Protein AF-A0A3A4ZZR1-F1 (afdb_monomer_lite)

Structure (mmCIF, N/CA/C/O backbone):
data_AF-A0A3A4ZZR1-F1
#
_entry.id   AF-A0A3A4ZZR1-F1
#
loop_
_atom_site.group_PDB
_atom_site.id
_atom_site.type_symbol
_atom_site.label_atom_id
_atom_site.label_alt_id
_atom_site.label_comp_id
_atom_site.label_asym_id
_atom_site.label_entity_id
_atom_site.label_seq_id
_atom_site.pdbx_PDB_ins_code
_atom_site.Cartn_x
_atom_site.Cartn_y
_atom_site.Cartn_z
_atom_site.occupancy
_atom_site.B_iso_or_equiv
_atom_site.auth_seq_id
_atom_site.auth_comp_id
_atom_site.auth_asym_id
_atom_site.auth_atom_id
_atom_site.pdbx_PDB_model_num
ATOM 1 N N . MET A 1 1 ? -0.866 1.041 -16.781 1.00 52.53 1 MET A N 1
ATOM 2 C CA . MET A 1 1 ? 0.332 0.652 -17.549 1.00 52.53 1 MET A CA 1
ATOM 3 C C . MET A 1 1 ? 0.444 -0.861 -17.686 1.00 52.53 1 MET A C 1
ATOM 5 O O . MET A 1 1 ? 0.536 -1.302 -18.811 1.00 52.53 1 MET A O 1
ATOM 9 N N . PHE A 1 2 ? 0.315 -1.661 -16.618 1.00 65.81 2 PHE A N 1
ATOM 10 C CA . PHE A 1 2 ? 0.502 -3.122 -16.720 1.00 65.81 2 PHE A CA 1
ATOM 11 C C . PHE A 1 2 ? -0.580 -3.910 -17.482 1.00 65.81 2 PHE A C 1
ATOM 13 O O . PHE A 1 2 ? -0.240 -4.796 -18.247 1.00 65.81 2 PHE A O 1
ATOM 20 N N . SER A 1 3 ? -1.876 -3.630 -17.317 1.00 76.69 3 SER A N 1
ATOM 21 C CA . SER A 1 3 ? -2.921 -4.453 -17.960 1.00 76.69 3 SER A CA 1
ATOM 22 C C . SER A 1 3 ? -3.152 -4.141 -19.444 1.00 76.69 3 SER A C 1
ATOM 24 O O . SER A 1 3 ? -3.638 -4.996 -20.178 1.00 76.69 3 SER A O 1
ATOM 26 N N . LEU A 1 4 ? -2.787 -2.936 -19.895 1.00 82.81 4 LEU A N 1
ATOM 27 C CA . LEU A 1 4 ? -2.906 -2.519 -21.299 1.00 82.81 4 LEU A CA 1
ATOM 28 C C . LEU A 1 4 ? -1.759 -3.051 -22.176 1.00 82.81 4 LEU A C 1
ATOM 30 O O . LEU A 1 4 ? -1.888 -3.048 -23.393 1.00 82.81 4 LEU A O 1
ATOM 34 N N . ASP A 1 5 ? -0.683 -3.562 -21.576 1.00 81.38 5 ASP A N 1
ATOM 35 C CA . ASP A 1 5 ? 0.442 -4.180 -22.295 1.00 81.38 5 ASP A CA 1
ATOM 36 C C . ASP A 1 5 ? 0.021 -5.465 -23.045 1.00 81.38 5 ASP A C 1
ATOM 38 O O . ASP A 1 5 ? 0.607 -5.868 -24.045 1.00 81.38 5 ASP A O 1
ATOM 42 N N . VAL A 1 6 ? -1.103 -6.084 -22.652 1.00 84.94 6 VAL A N 1
ATOM 43 C CA . VAL A 1 6 ? -1.625 -7.264 -23.358 1.00 84.94 6 VAL A CA 1
ATOM 44 C C . VAL A 1 6 ? -2.026 -6.975 -24.813 1.00 84.94 6 VAL A C 1
ATOM 46 O O . VAL A 1 6 ? -2.119 -7.902 -25.614 1.00 84.94 6 VAL A O 1
ATOM 49 N N . PHE A 1 7 ? -2.269 -5.711 -25.174 1.00 82.75 7 PHE A N 1
ATOM 50 C CA . PHE A 1 7 ? -2.606 -5.338 -26.549 1.00 82.75 7 PHE A CA 1
ATOM 51 C C . PHE A 1 7 ? -1.412 -5.439 -27.507 1.00 82.75 7 PHE A C 1
ATOM 53 O O . PHE A 1 7 ? -1.632 -5.621 -28.701 1.00 82.75 7 PHE A O 1
ATOM 60 N N . GLU A 1 8 ? -0.172 -5.362 -27.013 1.00 80.44 8 GLU A N 1
ATOM 61 C CA . GLU A 1 8 ? 1.029 -5.461 -27.854 1.00 80.44 8 GLU A CA 1
ATOM 62 C C . GLU A 1 8 ? 1.408 -6.920 -28.167 1.00 80.44 8 GLU A C 1
ATOM 64 O O . GLU A 1 8 ? 1.979 -7.202 -29.219 1.00 80.44 8 GLU A O 1
ATOM 69 N N . GLY A 1 9 ? 1.051 -7.864 -27.287 1.00 71.94 9 GLY A N 1
ATOM 70 C CA . GLY A 1 9 ? 1.409 -9.284 -27.415 1.00 71.94 9 GLY A CA 1
ATOM 71 C C . GLY A 1 9 ? 0.282 -10.236 -27.839 1.00 71.94 9 GLY A C 1
ATOM 72 O O . GLY A 1 9 ? 0.551 -11.408 -28.104 1.00 71.94 9 GLY A O 1
ATOM 73 N N . ALA A 1 10 ? -0.977 -9.789 -27.881 1.00 75.00 10 ALA A N 1
ATOM 74 C CA . ALA A 1 10 ? -2.124 -10.657 -28.153 1.00 75.00 10 ALA A CA 1
ATOM 75 C C . ALA A 1 10 ? -2.524 -10.670 -29.638 1.00 75.00 10 ALA A C 1
ATOM 77 O O . ALA A 1 10 ? -2.781 -9.631 -30.239 1.00 75.00 10 ALA A O 1
ATOM 78 N N . ALA A 1 11 ? -2.664 -11.866 -30.216 1.00 72.44 11 ALA A N 1
ATOM 79 C CA . ALA A 1 11 ? -3.038 -12.033 -31.622 1.00 72.44 11 ALA A CA 1
ATOM 80 C C . ALA A 1 11 ? -4.548 -11.863 -31.884 1.00 72.44 11 ALA A C 1
ATOM 82 O O . ALA A 1 11 ? -4.939 -11.512 -32.994 1.00 72.44 11 ALA A O 1
ATOM 83 N N . ASN A 1 12 ? -5.405 -12.120 -30.885 1.00 87.50 12 ASN A N 1
ATOM 84 C CA . ASN A 1 12 ? -6.865 -12.108 -31.031 1.00 87.50 12 ASN A CA 1
ATOM 85 C C . ASN A 1 12 ? -7.576 -11.475 -29.821 1.00 87.50 12 ASN A C 1
ATOM 87 O O . ASN A 1 12 ? -7.066 -11.484 -28.701 1.00 87.50 12 ASN A O 1
ATOM 91 N N . ALA A 1 13 ? -8.824 -11.024 -30.010 1.00 86.94 13 ALA A N 1
ATOM 92 C CA . ALA A 1 13 ? -9.639 -10.398 -28.955 1.00 86.94 13 ALA A CA 1
ATOM 93 C C . ALA A 1 13 ? -9.858 -11.290 -27.713 1.00 86.94 13 ALA A C 1
ATOM 95 O O . ALA A 1 13 ? -9.992 -10.791 -26.596 1.00 86.94 13 ALA A O 1
ATOM 96 N N . LYS A 1 14 ? -9.863 -12.618 -27.891 1.00 87.94 14 LYS A N 1
ATOM 97 C CA . LYS A 1 14 ? -9.958 -13.579 -26.783 1.00 87.94 14 LYS A CA 1
ATOM 98 C C . LYS A 1 14 ? -8.702 -13.565 -25.903 1.00 87.94 14 LYS A C 1
ATOM 100 O O . LYS A 1 14 ? -8.823 -13.602 -24.681 1.00 87.94 14 LYS A O 1
ATOM 105 N N . ASP A 1 15 ? -7.525 -13.475 -26.514 1.00 86.69 15 ASP A N 1
ATOM 106 C CA . ASP A 1 15 ? -6.243 -13.476 -25.803 1.00 86.69 15 ASP A CA 1
ATOM 107 C C . ASP A 1 15 ? -6.063 -12.168 -25.021 1.00 86.69 15 ASP A C 1
ATOM 109 O O . ASP A 1 15 ? -5.638 -12.190 -23.867 1.00 86.69 15 ASP A O 1
ATOM 113 N N . VAL A 1 16 ? -6.522 -11.047 -25.591 1.00 89.25 16 VAL A N 1
ATOM 114 C CA . VAL A 1 16 ? -6.632 -9.756 -24.891 1.00 89.25 16 VAL A CA 1
ATOM 115 C C . VAL A 1 16 ? -7.530 -9.871 -23.658 1.00 89.25 16 VAL A C 1
ATOM 117 O O . VAL A 1 16 ? -7.143 -9.442 -22.574 1.00 89.25 16 VAL A O 1
ATOM 120 N N . ALA A 1 17 ? -8.724 -10.462 -23.792 1.00 88.56 17 ALA A N 1
ATOM 121 C CA . ALA A 1 17 ? -9.666 -10.587 -22.678 1.00 88.56 17 ALA A CA 1
ATOM 122 C C . ALA A 1 17 ? -9.099 -11.440 -21.529 1.00 88.56 17 ALA A C 1
ATOM 124 O O . ALA A 1 17 ? -9.214 -11.065 -20.360 1.00 88.56 17 ALA A O 1
ATOM 125 N N . ILE A 1 18 ? -8.450 -12.562 -21.856 1.00 88.75 18 ILE A N 1
ATOM 126 C CA . ILE A 1 18 ? -7.803 -13.428 -20.862 1.00 88.75 18 ILE A CA 1
ATOM 127 C C . ILE A 1 18 ? -6.625 -12.703 -20.211 1.00 88.75 18 ILE A C 1
ATOM 129 O O . ILE A 1 18 ? -6.507 -12.701 -18.987 1.00 88.75 18 ILE A O 1
ATOM 133 N N . GLY A 1 19 ? -5.769 -12.053 -20.998 1.00 88.44 19 GLY A N 1
ATOM 134 C CA . GLY A 1 19 ? -4.625 -11.344 -20.446 1.00 88.44 19 GLY A CA 1
ATOM 135 C C . GLY A 1 19 ? -5.034 -10.156 -19.575 1.00 88.44 19 GLY A C 1
ATOM 136 O O . GLY A 1 19 ? -4.459 -9.994 -18.502 1.00 88.44 19 GLY A O 1
ATOM 137 N N . LEU A 1 20 ? -6.078 -9.402 -19.935 1.00 89.19 20 LEU A N 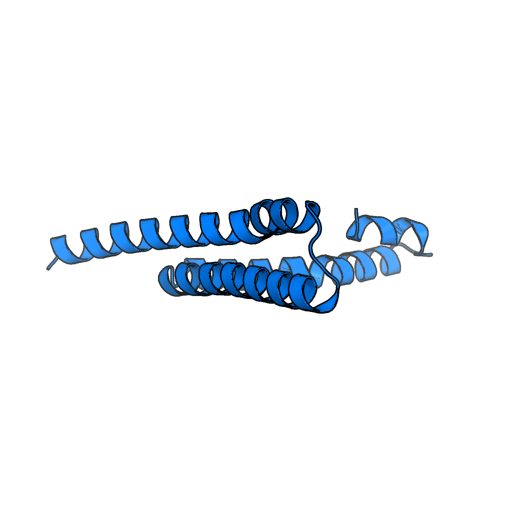1
ATOM 138 C CA . LEU A 1 20 ? -6.653 -8.363 -19.069 1.00 89.19 20 LEU A CA 1
ATOM 139 C C . LEU A 1 20 ? -7.126 -8.935 -17.729 1.00 89.19 20 LEU A C 1
ATOM 141 O O . LEU A 1 20 ? -6.862 -8.344 -16.681 1.00 89.19 20 LEU A O 1
ATOM 145 N N . PHE A 1 21 ? -7.808 -10.083 -17.748 1.00 89.12 21 PHE A N 1
ATOM 146 C CA . PHE A 1 21 ? -8.251 -10.744 -16.523 1.00 89.12 21 PHE A CA 1
ATOM 147 C C . PHE A 1 21 ? -7.059 -11.135 -15.642 1.00 89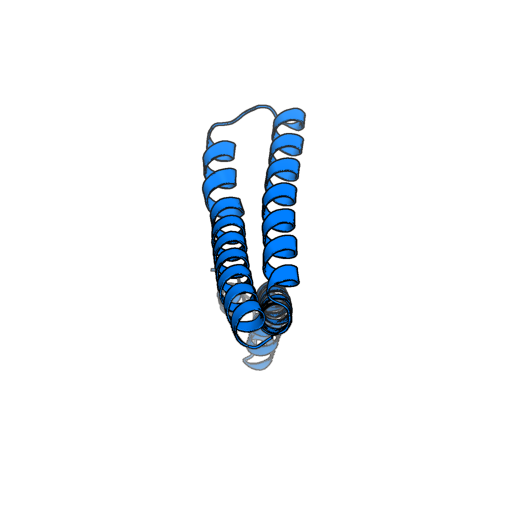.12 21 PHE A C 1
ATOM 149 O O . PHE A 1 21 ? -7.041 -10.794 -14.461 1.00 89.12 21 PHE A O 1
ATOM 156 N N . MET A 1 22 ? -6.036 -11.768 -16.226 1.00 89.31 22 MET A N 1
ATOM 157 C CA . MET A 1 22 ? -4.830 -12.207 -15.516 1.00 89.31 22 MET A CA 1
ATOM 158 C C . MET A 1 22 ? -4.033 -11.038 -14.920 1.00 89.31 22 MET A C 1
ATOM 160 O O . MET A 1 22 ? -3.617 -11.109 -13.765 1.00 89.31 22 MET A O 1
ATOM 164 N N . HIS A 1 23 ? -3.875 -9.935 -15.657 1.00 88.25 23 HIS A N 1
ATOM 165 C CA . HIS A 1 23 ? -3.161 -8.746 -15.172 1.00 88.25 23 HIS A CA 1
ATOM 166 C C . HIS A 1 23 ? -3.902 -8.023 -14.039 1.00 88.25 23 HIS A C 1
ATOM 168 O O . HIS A 1 23 ? -3.269 -7.355 -13.223 1.00 88.25 23 HIS A O 1
ATOM 174 N N . ASN A 1 24 ? -5.227 -8.171 -13.958 1.00 90.75 24 ASN A N 1
ATOM 175 C CA . ASN A 1 24 ? -6.051 -7.564 -12.912 1.00 90.75 24 ASN A CA 1
ATOM 176 C C . ASN A 1 24 ? -6.309 -8.496 -11.717 1.00 90.75 24 ASN A C 1
ATOM 178 O O . ASN A 1 24 ? -6.959 -8.076 -10.759 1.00 90.75 24 ASN A O 1
ATOM 182 N N . VAL A 1 25 ? -5.776 -9.726 -11.712 1.00 90.94 25 VAL A N 1
ATOM 183 C CA . VAL A 1 25 ? -5.876 -10.645 -10.562 1.00 90.94 25 VAL A CA 1
ATOM 184 C C . VAL A 1 25 ? -5.448 -9.979 -9.246 1.00 90.94 25 VAL A C 1
ATOM 186 O O . VAL A 1 25 ? -6.220 -10.064 -8.287 1.00 90.94 25 VAL A O 1
ATOM 189 N N . PRO A 1 26 ? -4.309 -9.254 -9.162 1.00 86.12 26 PRO A N 1
ATOM 190 C CA . PRO A 1 26 ? -3.923 -8.572 -7.924 1.00 86.12 26 PRO A CA 1
ATOM 191 C C . PRO A 1 26 ? -4.986 -7.572 -7.445 1.00 86.12 26 PRO A C 1
ATOM 193 O O . PRO A 1 26 ? -5.286 -7.491 -6.254 1.00 86.12 26 PRO A O 1
ATOM 196 N N . THR A 1 27 ? -5.610 -6.848 -8.376 1.00 89.31 27 THR A N 1
ATOM 197 C CA . THR A 1 27 ? -6.680 -5.891 -8.078 1.00 89.31 27 THR A CA 1
ATOM 198 C C . THR A 1 27 ? -7.947 -6.592 -7.592 1.00 89.31 27 THR A C 1
ATOM 200 O O . THR A 1 27 ? -8.558 -6.132 -6.630 1.00 89.31 27 THR A O 1
ATOM 203 N N . PHE A 1 28 ? -8.329 -7.724 -8.191 1.00 91.31 28 PHE A N 1
ATO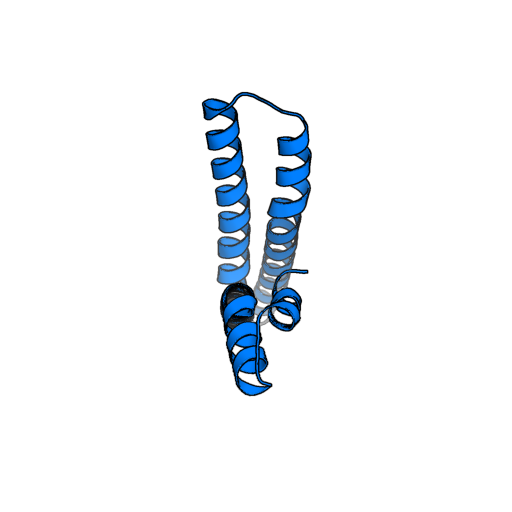M 204 C CA . PHE A 1 28 ? -9.485 -8.502 -7.737 1.00 91.31 28 PHE A CA 1
ATOM 205 C C . PHE A 1 28 ? -9.292 -9.070 -6.327 1.00 91.31 28 PHE A C 1
ATOM 207 O O . PHE A 1 28 ? -10.235 -9.066 -5.539 1.00 91.31 28 PHE A O 1
ATOM 214 N N . VAL A 1 29 ? -8.076 -9.495 -5.970 1.00 90.50 29 VAL A N 1
ATOM 215 C CA . VAL A 1 29 ? -7.763 -9.941 -4.602 1.00 90.50 29 VAL A CA 1
ATOM 216 C C . VAL A 1 29 ? -7.961 -8.801 -3.599 1.00 90.50 29 VAL A C 1
ATOM 218 O O . VAL A 1 29 ? -8.645 -8.984 -2.591 1.00 90.50 29 VAL A O 1
ATOM 221 N N . LEU A 1 30 ? -7.434 -7.607 -3.890 1.00 87.12 30 LEU A N 1
ATOM 222 C CA . LEU A 1 30 ? -7.633 -6.428 -3.038 1.00 87.12 30 LEU A CA 1
ATOM 223 C C . LEU A 1 30 ? -9.114 -6.037 -2.930 1.00 87.12 30 LEU A C 1
ATOM 225 O O . LEU A 1 30 ? -9.582 -5.708 -1.840 1.00 87.12 30 LEU A O 1
ATOM 229 N N . LEU A 1 31 ? -9.862 -6.120 -4.033 1.00 90.44 31 LEU A N 1
ATOM 230 C CA . LEU A 1 31 ? -11.301 -5.855 -4.058 1.00 90.44 31 LEU A CA 1
ATOM 231 C C . LEU A 1 31 ? -12.067 -6.819 -3.142 1.00 90.44 31 LEU A C 1
ATOM 233 O O . LEU A 1 31 ? -12.906 -6.382 -2.359 1.00 90.44 31 LEU A O 1
ATOM 237 N N . LEU A 1 32 ? -11.769 -8.120 -3.202 1.00 90.62 32 LEU A N 1
ATOM 238 C CA . LEU A 1 32 ? -12.406 -9.121 -2.342 1.00 90.62 32 LEU A CA 1
ATOM 239 C C . LEU A 1 32 ? -12.137 -8.848 -0.860 1.00 90.62 32 LEU A C 1
ATOM 241 O O . LEU A 1 32 ? -13.065 -8.883 -0.050 1.00 90.62 32 LEU A O 1
ATOM 245 N N . ILE A 1 33 ? -10.891 -8.524 -0.507 1.00 86.56 33 ILE A N 1
ATOM 246 C CA . ILE A 1 33 ? -10.521 -8.149 0.864 1.00 86.56 33 ILE A CA 1
ATOM 247 C C . ILE A 1 33 ? -11.303 -6.909 1.307 1.00 86.56 33 ILE A C 1
ATOM 249 O O . ILE A 1 33 ? -11.838 -6.888 2.415 1.00 86.56 33 ILE A O 1
ATOM 253 N N . LEU A 1 34 ? -11.429 -5.904 0.437 1.00 87.94 34 LEU A N 1
ATOM 254 C CA . LEU A 1 34 ? -12.181 -4.686 0.727 1.00 87.94 34 LEU A CA 1
ATOM 255 C C . LEU A 1 34 ? -13.677 -4.967 0.958 1.00 87.94 34 LEU A C 1
ATOM 257 O O . LEU A 1 34 ? -14.258 -4.448 1.909 1.00 87.94 34 LEU A O 1
ATOM 261 N N . ILE A 1 35 ? -14.288 -5.836 0.146 1.00 89.94 35 ILE A N 1
ATOM 262 C CA . ILE A 1 35 ? -15.687 -6.264 0.314 1.00 89.94 35 ILE A CA 1
ATOM 263 C C . ILE A 1 35 ? -15.889 -6.954 1.671 1.00 89.94 35 ILE A C 1
ATOM 265 O O . ILE A 1 35 ? -16.885 -6.712 2.356 1.00 89.94 35 ILE A O 1
ATOM 269 N N . ILE A 1 36 ? -14.947 -7.803 2.090 1.00 86.56 36 ILE A N 1
ATOM 270 C CA . ILE A 1 36 ? -14.999 -8.463 3.403 1.00 86.56 36 ILE A CA 1
ATOM 271 C C . ILE A 1 36 ? -14.836 -7.431 4.527 1.00 86.56 36 ILE A C 1
ATOM 273 O O . ILE A 1 36 ? -15.590 -7.457 5.505 1.00 86.56 36 ILE A O 1
ATOM 277 N N . ALA A 1 37 ? -13.897 -6.497 4.372 1.00 85.44 37 ALA A N 1
ATOM 278 C CA . ALA A 1 37 ? -13.644 -5.421 5.324 1.00 85.44 37 ALA A CA 1
ATOM 279 C C . ALA A 1 37 ? -14.872 -4.520 5.531 1.00 85.44 37 ALA A C 1
ATOM 281 O O . ALA A 1 37 ? -15.120 -4.081 6.649 1.00 85.44 37 ALA A O 1
ATOM 282 N N . TRP A 1 38 ? -15.700 -4.311 4.504 1.00 83.81 38 TRP A N 1
ATOM 283 C CA . TRP A 1 38 ? -16.969 -3.584 4.638 1.00 83.81 38 TRP A CA 1
ATOM 284 C C . TRP A 1 38 ? -17.986 -4.267 5.554 1.00 83.81 38 TRP A C 1
ATOM 286 O O . TRP A 1 38 ? -18.784 -3.588 6.193 1.00 83.81 38 TRP A O 1
ATOM 296 N N . LYS A 1 39 ? -17.963 -5.598 5.668 1.00 83.94 39 LYS A N 1
ATOM 297 C CA . LYS A 1 39 ? -18.831 -6.317 6.616 1.00 83.94 39 LYS A CA 1
ATOM 298 C C . LYS A 1 39 ? -18.246 -6.379 8.026 1.00 83.94 39 LYS A C 1
ATOM 300 O O . LYS A 1 39 ? -18.999 -6.483 8.991 1.00 83.94 39 LYS A O 1
ATOM 305 N N . LYS A 1 40 ? -16.917 -6.345 8.153 1.00 84.38 40 LYS A N 1
ATOM 306 C CA . LYS A 1 40 ? -16.190 -6.378 9.429 1.00 84.38 40 LYS A CA 1
ATOM 307 C C . LYS A 1 40 ? -15.101 -5.309 9.439 1.00 84.38 40 LYS A C 1
ATOM 309 O O . LYS A 1 40 ? -13.938 -5.591 9.169 1.00 84.38 40 LYS A O 1
ATOM 314 N N . GLU A 1 41 ? -15.489 -4.093 9.800 1.00 86.00 41 GLU A N 1
ATOM 315 C CA . GLU A 1 41 ? -14.648 -2.892 9.690 1.00 86.00 41 GLU A CA 1
ATOM 316 C C . GLU A 1 41 ? -13.304 -3.028 10.421 1.00 86.00 41 GLU A C 1
ATOM 318 O O . GLU A 1 41 ? -12.262 -2.656 9.883 1.00 86.00 41 GLU A O 1
ATOM 323 N N . ILE A 1 42 ? -13.294 -3.660 11.600 1.00 86.56 42 ILE A N 1
ATOM 324 C CA . ILE A 1 42 ? -12.056 -3.898 12.355 1.00 86.56 42 ILE A CA 1
ATOM 325 C C . ILE A 1 42 ? -11.081 -4.839 11.635 1.00 86.56 42 ILE A C 1
ATOM 327 O O . ILE A 1 42 ? -9.870 -4.662 11.738 1.00 86.56 42 ILE A O 1
ATOM 331 N N . VAL A 1 43 ? -11.589 -5.804 10.859 1.00 87.25 43 VAL A N 1
ATOM 332 C CA . VAL A 1 43 ? -10.747 -6.682 10.032 1.00 87.25 43 VAL A CA 1
ATOM 333 C C . VAL A 1 43 ? -10.068 -5.854 8.946 1.00 87.25 43 VAL A C 1
ATOM 335 O O . VAL A 1 43 ? -8.881 -6.043 8.707 1.00 87.25 43 VAL A O 1
ATOM 338 N N . GLY A 1 44 ? -10.784 -4.892 8.354 1.00 87.56 44 GLY A N 1
ATOM 339 C CA . GLY A 1 44 ? -10.211 -3.917 7.428 1.00 87.56 44 GLY A CA 1
ATOM 340 C C . GLY A 1 44 ? -9.091 -3.101 8.067 1.00 87.56 44 GLY A C 1
ATOM 341 O O . GLY A 1 44 ? -7.974 -3.087 7.555 1.00 87.56 44 GLY A O 1
ATOM 342 N N . ALA A 1 45 ? -9.364 -2.480 9.216 1.00 90.00 45 ALA A N 1
ATOM 343 C CA . ALA A 1 45 ? -8.382 -1.664 9.929 1.00 90.00 45 ALA A CA 1
ATOM 344 C C . ALA A 1 45 ? -7.091 -2.444 10.237 1.00 90.00 45 ALA A C 1
ATOM 346 O O . ALA A 1 45 ? -5.995 -1.985 9.918 1.00 90.00 45 ALA A O 1
ATOM 347 N N . VAL A 1 46 ? -7.217 -3.650 10.800 1.00 92.06 46 VAL A N 1
ATOM 348 C CA . VAL A 1 46 ? -6.063 -4.488 11.155 1.00 92.06 46 VAL A CA 1
ATOM 349 C C . VAL A 1 46 ? -5.328 -4.975 9.911 1.00 92.06 46 VAL A C 1
ATOM 351 O O . VAL A 1 46 ? -4.106 -4.870 9.846 1.00 92.06 46 VAL A O 1
ATOM 354 N N . PHE A 1 47 ? -6.046 -5.481 8.907 1.00 91.81 47 PHE A N 1
ATOM 355 C CA . PHE A 1 47 ? -5.424 -6.037 7.709 1.00 91.81 47 PHE A CA 1
ATOM 356 C C . PHE A 1 47 ? -4.624 -4.983 6.936 1.00 91.81 47 PHE A C 1
ATOM 358 O O . PHE A 1 47 ? -3.463 -5.216 6.605 1.00 91.81 47 PHE A O 1
ATOM 365 N N . PHE A 1 48 ? -5.208 -3.807 6.684 1.00 92.06 48 PHE A N 1
ATOM 366 C CA . PHE A 1 48 ? -4.523 -2.745 5.944 1.00 92.06 48 PHE A CA 1
ATOM 367 C C . PHE A 1 48 ? -3.359 -2.133 6.739 1.00 92.06 48 PHE A C 1
ATOM 369 O O . PHE A 1 48 ? -2.330 -1.809 6.145 1.00 92.06 48 PHE A O 1
ATOM 376 N N . ALA A 1 49 ? -3.461 -2.049 8.072 1.00 93.88 49 ALA A N 1
ATOM 377 C CA . ALA A 1 49 ? -2.343 -1.632 8.919 1.00 93.88 49 ALA A CA 1
ATOM 378 C C . ALA A 1 49 ? -1.184 -2.641 8.869 1.00 93.88 49 ALA A C 1
ATOM 380 O O . ALA A 1 49 ? -0.029 -2.253 8.691 1.00 93.88 49 ALA A O 1
ATOM 381 N N . LEU A 1 50 ? -1.486 -3.941 8.968 1.00 94.69 50 LEU A N 1
ATOM 382 C CA . LEU A 1 50 ? -0.485 -5.003 8.853 1.00 94.69 50 LEU A CA 1
ATOM 383 C C . LEU A 1 50 ? 0.156 -5.035 7.465 1.00 94.69 50 LEU A C 1
ATOM 385 O O . LEU A 1 50 ? 1.365 -5.218 7.371 1.00 94.69 50 LEU A O 1
ATOM 389 N N . ALA A 1 51 ? -0.612 -4.811 6.398 1.00 92.75 51 ALA A N 1
ATOM 390 C CA . ALA A 1 51 ? -0.077 -4.720 5.041 1.00 92.75 51 ALA A CA 1
ATOM 391 C C . ALA A 1 51 ? 0.918 -3.553 4.893 1.00 92.75 51 ALA A C 1
ATOM 393 O O . ALA A 1 51 ? 1.991 -3.728 4.314 1.00 92.75 51 ALA A O 1
ATOM 394 N N . GLY A 1 52 ? 0.601 -2.384 5.466 1.00 92.81 52 GLY A N 1
ATOM 395 C CA . GLY A 1 52 ? 1.512 -1.237 5.508 1.00 92.81 52 GLY A CA 1
ATOM 396 C C . GLY A 1 52 ? 2.804 -1.537 6.276 1.00 92.81 5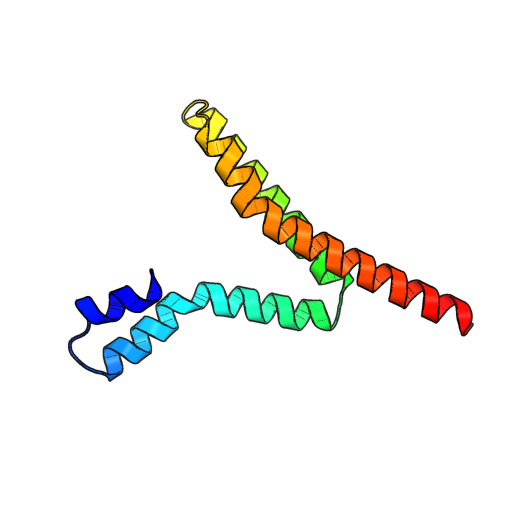2 GLY A C 1
ATOM 397 O O . GLY A 1 52 ? 3.896 -1.283 5.767 1.00 92.81 52 GLY A O 1
ATOM 398 N N . LEU A 1 53 ? 2.696 -2.146 7.463 1.00 95.25 53 LEU A N 1
ATOM 399 C CA . LEU A 1 53 ? 3.851 -2.557 8.273 1.00 95.25 53 LEU A CA 1
ATOM 400 C C . LEU A 1 53 ? 4.706 -3.622 7.581 1.00 95.25 53 LEU A C 1
ATOM 402 O O . LEU A 1 53 ? 5.933 -3.535 7.607 1.00 95.25 53 LEU A O 1
ATOM 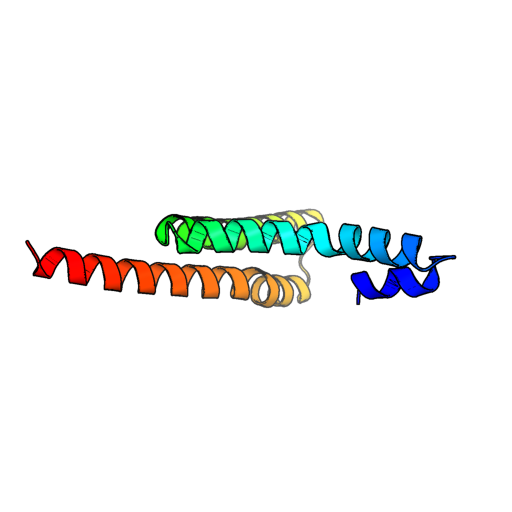406 N N . PHE A 1 54 ? 4.071 -4.604 6.942 1.00 95.50 54 PHE A N 1
ATOM 407 C CA . PHE A 1 54 ? 4.756 -5.639 6.178 1.00 95.50 54 PHE A CA 1
ATOM 408 C C . PHE A 1 54 ? 5.596 -5.026 5.057 1.00 95.50 54 PHE A C 1
ATOM 410 O O . PHE A 1 54 ? 6.766 -5.375 4.912 1.00 95.50 54 PHE A O 1
ATOM 417 N N . TYR A 1 55 ? 5.038 -4.067 4.310 1.00 93.19 55 TYR A N 1
ATOM 418 C CA . TYR A 1 55 ? 5.777 -3.387 3.250 1.00 93.19 55 TYR A CA 1
ATOM 419 C C . TYR A 1 55 ? 6.967 -2.585 3.795 1.00 93.19 55 TYR A C 1
ATOM 421 O O . TYR A 1 55 ? 8.061 -2.665 3.242 1.00 93.19 55 TYR A O 1
ATOM 429 N N . ILE A 1 56 ? 6.795 -1.871 4.913 1.00 93.88 56 ILE A N 1
ATOM 430 C CA . ILE A 1 56 ? 7.907 -1.176 5.580 1.00 93.88 56 ILE A CA 1
ATOM 431 C C . ILE A 1 56 ? 9.003 -2.170 5.974 1.00 93.88 56 ILE A C 1
ATOM 433 O O . ILE A 1 56 ? 10.167 -1.949 5.650 1.00 93.88 56 ILE A O 1
ATOM 437 N N . GLY A 1 57 ? 8.644 -3.282 6.622 1.00 94.38 57 GLY A N 1
ATOM 438 C CA . GLY A 1 57 ? 9.596 -4.327 7.000 1.00 94.38 57 GLY A CA 1
ATOM 439 C C . GLY A 1 57 ? 10.335 -4.909 5.794 1.00 94.38 57 GLY A C 1
ATOM 440 O O . GLY A 1 57 ? 11.551 -5.081 5.840 1.00 94.38 57 GLY A O 1
ATOM 441 N N . PHE A 1 58 ? 9.626 -5.136 4.687 1.00 94.25 58 PHE A N 1
ATOM 442 C CA . PHE A 1 58 ? 10.209 -5.602 3.431 1.00 94.25 58 PHE A CA 1
ATOM 443 C C . PHE A 1 58 ? 11.203 -4.594 2.832 1.00 94.25 58 PHE A C 1
ATOM 445 O O . PHE A 1 58 ? 12.278 -4.982 2.371 1.00 94.25 58 PHE A O 1
ATOM 452 N N . VAL A 1 59 ? 10.887 -3.297 2.857 1.00 93.06 59 VAL A N 1
ATOM 453 C CA . VAL A 1 59 ? 11.808 -2.252 2.385 1.00 93.06 59 VAL A CA 1
ATOM 454 C C . VAL A 1 59 ? 13.029 -2.146 3.296 1.00 93.06 59 VAL A C 1
ATOM 456 O O . VAL A 1 59 ? 14.147 -2.083 2.796 1.00 93.06 59 VAL A O 1
ATOM 459 N N . LEU A 1 60 ? 12.847 -2.188 4.617 1.00 92.44 60 LEU A N 1
ATOM 460 C CA . LEU A 1 60 ? 13.956 -2.161 5.575 1.00 92.44 60 LEU A CA 1
ATOM 461 C C . LEU A 1 60 ? 14.883 -3.369 5.409 1.00 92.44 60 LEU A C 1
ATOM 463 O O . LEU A 1 60 ? 16.102 -3.219 5.452 1.00 92.44 60 LEU A O 1
ATOM 467 N N . TRP A 1 61 ? 14.324 -4.555 5.164 1.00 93.69 61 TRP A N 1
ATOM 468 C CA . TRP A 1 61 ? 15.111 -5.749 4.861 1.00 93.69 61 TRP A CA 1
ATOM 469 C C . TRP A 1 61 ? 15.962 -5.572 3.597 1.00 93.69 61 TRP A C 1
ATOM 471 O O . TRP A 1 61 ? 17.155 -5.892 3.596 1.00 93.69 61 TRP A O 1
ATOM 481 N N . ASN A 1 62 ? 15.374 -5.016 2.532 1.00 91.19 62 ASN A N 1
ATOM 482 C CA . ASN A 1 62 ? 16.112 -4.702 1.307 1.00 91.19 62 ASN A CA 1
ATOM 483 C C . ASN A 1 62 ? 17.206 -3.663 1.560 1.00 91.19 62 ASN A C 1
ATOM 485 O O . ASN A 1 62 ? 18.346 -3.881 1.170 1.00 91.19 62 ASN A O 1
ATOM 489 N N . MET A 1 63 ? 16.896 -2.598 2.299 1.00 90.31 63 MET A N 1
ATOM 490 C CA . MET A 1 63 ? 17.840 -1.541 2.667 1.00 90.31 63 MET A CA 1
ATOM 491 C C . MET A 1 63 ? 19.070 -2.088 3.406 1.00 90.31 63 MET A C 1
ATOM 493 O O . MET A 1 63 ? 20.194 -1.681 3.122 1.00 90.31 63 MET A O 1
ATOM 497 N N . ILE A 1 64 ? 18.877 -3.033 4.331 1.00 91.38 64 ILE A N 1
ATOM 498 C CA . ILE A 1 64 ? 19.983 -3.692 5.045 1.00 91.38 64 ILE A CA 1
ATOM 499 C C . ILE A 1 64 ? 20.814 -4.562 4.089 1.00 91.38 64 ILE A C 1
ATOM 501 O O . ILE A 1 64 ? 22.034 -4.623 4.222 1.00 91.38 64 ILE A O 1
ATOM 505 N N . SER A 1 65 ? 20.170 -5.218 3.122 1.00 90.94 65 SER A N 1
ATOM 506 C CA . SER A 1 65 ? 20.820 -6.165 2.207 1.00 90.94 65 SER A CA 1
ATOM 507 C C . SER A 1 65 ? 21.586 -5.488 1.064 1.00 90.94 65 SER A C 1
ATOM 509 O O . SER A 1 65 ? 22.623 -5.993 0.643 1.00 90.94 65 SER A O 1
ATOM 511 N N . THR A 1 66 ? 21.085 -4.365 0.543 1.00 89.69 66 THR A N 1
ATOM 512 C CA . THR A 1 66 ? 21.629 -3.696 -0.655 1.00 89.69 66 THR A CA 1
ATOM 513 C C . THR A 1 66 ? 22.297 -2.353 -0.366 1.00 89.69 66 THR A C 1
ATOM 515 O O . THR A 1 66 ? 22.913 -1.785 -1.261 1.00 89.69 66 THR A O 1
ATOM 518 N N . GLY A 1 67 ? 22.164 -1.829 0.855 1.00 89.06 67 GLY A N 1
A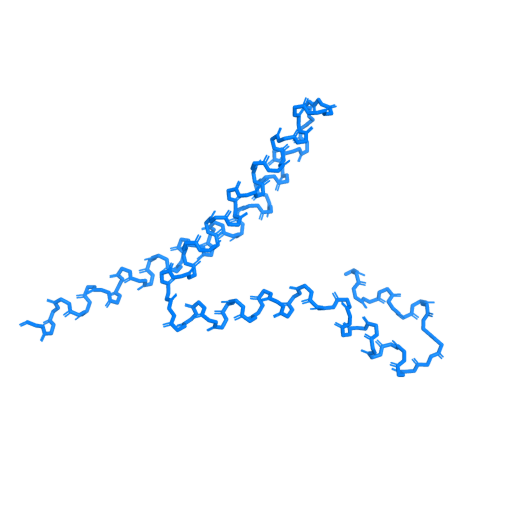TOM 519 C CA . GLY A 1 67 ? 22.558 -0.466 1.209 1.00 89.06 67 GLY A CA 1
ATOM 520 C C . GLY A 1 67 ? 21.397 0.531 1.130 1.00 89.06 67 GLY A C 1
ATOM 521 O O . GLY A 1 67 ? 20.338 0.246 0.563 1.00 89.06 67 GLY A O 1
ATOM 522 N N . PHE A 1 68 ? 21.594 1.699 1.749 1.00 91.12 68 PHE A N 1
ATOM 523 C CA . PHE A 1 68 ? 20.589 2.758 1.828 1.00 91.12 68 PHE A CA 1
ATOM 524 C C . PHE A 1 68 ? 20.605 3.660 0.596 1.00 91.12 68 PHE A C 1
ATOM 526 O O . PHE A 1 68 ? 21.645 4.185 0.212 1.00 91.12 68 PHE A O 1
ATOM 533 N N . GLU A 1 69 ? 19.413 3.913 0.067 1.00 91.69 69 GLU A N 1
ATOM 534 C CA . GLU A 1 69 ? 19.153 4.823 -1.040 1.00 91.69 69 GLU A CA 1
ATOM 535 C C . GLU A 1 69 ? 17.939 5.706 -0.725 1.00 91.69 69 GLU A C 1
ATOM 537 O O . GLU A 1 69 ? 16.962 5.267 -0.110 1.00 91.69 69 GLU A O 1
ATOM 542 N N . TRP A 1 70 ? 17.956 6.956 -1.188 1.00 89.44 70 TRP A N 1
ATOM 543 C CA . TRP A 1 70 ? 16.911 7.939 -0.868 1.00 89.44 70 TRP A CA 1
ATOM 544 C C . TRP A 1 70 ? 15.518 7.560 -1.381 1.00 89.44 70 TRP A C 1
ATOM 546 O O . TRP A 1 70 ? 14.512 7.928 -0.770 1.00 89.44 70 TRP A O 1
ATOM 556 N N . TYR A 1 71 ? 15.438 6.802 -2.478 1.00 90.25 71 TYR A N 1
ATOM 557 C CA . TYR A 1 71 ? 14.154 6.396 -3.051 1.00 90.25 71 TYR A CA 1
ATOM 558 C C . TYR A 1 71 ? 13.368 5.445 -2.138 1.00 90.25 71 TYR A C 1
ATOM 560 O O . TYR A 1 71 ? 12.141 5.403 -2.234 1.00 90.25 71 TYR A O 1
ATOM 568 N N . TYR A 1 72 ? 14.019 4.747 -1.198 1.00 89.75 72 TYR A N 1
ATOM 569 C CA . TYR A 1 72 ? 13.321 3.887 -0.240 1.00 89.75 72 TYR A CA 1
ATOM 570 C C . TYR A 1 72 ? 12.346 4.665 0.644 1.00 89.75 72 TYR A C 1
ATOM 572 O O . TYR A 1 72 ? 11.254 4.177 0.929 1.00 89.75 72 TYR A O 1
ATOM 580 N N . LEU A 1 73 ? 12.692 5.897 1.028 1.00 89.44 73 LEU A N 1
ATOM 581 C CA . LEU A 1 73 ? 11.806 6.757 1.816 1.00 89.44 73 LEU A CA 1
ATOM 582 C C . LEU A 1 73 ? 10.558 7.149 1.020 1.00 89.44 73 LEU A C 1
ATOM 584 O O . LEU A 1 73 ? 9.443 7.088 1.543 1.00 89.44 73 LEU A O 1
ATOM 588 N N . ALA A 1 74 ? 10.739 7.501 -0.255 1.00 92.25 74 ALA A N 1
ATOM 589 C CA . ALA A 1 74 ? 9.631 7.824 -1.146 1.00 92.25 74 ALA A CA 1
ATOM 590 C C . ALA A 1 74 ? 8.706 6.613 -1.343 1.00 92.25 74 ALA A C 1
ATOM 592 O O . ALA A 1 74 ? 7.487 6.749 -1.255 1.00 92.25 74 ALA A O 1
ATOM 593 N N . TRP A 1 75 ? 9.272 5.416 -1.532 1.00 90.75 75 TRP A N 1
ATOM 594 C CA . TRP A 1 75 ? 8.501 4.181 -1.689 1.00 90.75 75 TRP A CA 1
ATOM 595 C C . TRP A 1 75 ? 7.733 3.805 -0.430 1.00 90.75 75 TRP A C 1
ATOM 597 O O . TRP A 1 75 ? 6.554 3.468 -0.524 1.00 90.75 75 TRP A O 1
ATOM 607 N N . ILE A 1 76 ? 8.356 3.915 0.747 1.00 92.00 76 ILE A N 1
ATOM 608 C CA . ILE A 1 76 ? 7.668 3.698 2.022 1.00 92.00 76 ILE A CA 1
ATOM 609 C C . ILE A 1 76 ? 6.464 4.630 2.116 1.00 92.00 76 ILE A C 1
ATOM 611 O O . ILE A 1 76 ? 5.351 4.150 2.322 1.00 92.00 76 ILE A O 1
ATOM 615 N N . LEU A 1 77 ? 6.648 5.935 1.914 1.00 92.50 77 LEU A N 1
ATOM 616 C CA . LEU A 1 77 ? 5.558 6.897 2.051 1.00 92.50 77 LEU A CA 1
ATOM 617 C C . LEU A 1 77 ? 4.437 6.641 1.035 1.00 92.50 77 LEU A C 1
ATOM 619 O O . LEU A 1 77 ? 3.266 6.612 1.403 1.00 92.50 77 LEU A O 1
ATOM 623 N N . GLN A 1 78 ? 4.787 6.422 -0.232 1.00 91.62 78 GLN A N 1
ATOM 624 C CA . GLN A 1 78 ? 3.809 6.312 -1.311 1.00 91.62 78 GLN A CA 1
ATOM 625 C C . GLN A 1 78 ? 3.054 4.976 -1.302 1.00 91.62 78 GLN A C 1
ATOM 627 O O . GLN A 1 78 ? 1.854 4.956 -1.573 1.00 91.62 78 GLN A O 1
ATOM 632 N N . ILE A 1 79 ? 3.724 3.867 -0.969 1.00 91.25 79 ILE A N 1
ATOM 633 C CA . ILE A 1 79 ? 3.127 2.526 -1.028 1.00 91.25 79 ILE A CA 1
ATOM 634 C C . ILE A 1 79 ? 2.501 2.130 0.308 1.00 91.25 79 ILE A C 1
ATOM 636 O O . ILE A 1 79 ? 1.417 1.558 0.301 1.00 91.25 79 ILE A O 1
ATOM 640 N N . SER A 1 80 ? 3.123 2.451 1.450 1.00 92.75 80 SER A N 1
ATOM 641 C CA . SER A 1 80 ? 2.533 2.150 2.768 1.00 92.75 80 SER A CA 1
ATOM 642 C C . SER A 1 80 ? 1.529 3.208 3.229 1.00 92.75 80 SER A C 1
ATOM 644 O O . SER A 1 80 ? 0.576 2.876 3.934 1.00 92.75 80 SER A O 1
ATOM 646 N N . GLY A 1 81 ? 1.674 4.460 2.779 1.00 92.00 81 GLY A N 1
ATOM 647 C CA . GLY A 1 81 ? 0.794 5.558 3.177 1.00 92.00 81 GLY A CA 1
ATOM 648 C C . GLY A 1 81 ? -0.669 5.330 2.798 1.00 92.00 81 GLY A C 1
ATOM 649 O O . GLY A 1 81 ? -1.557 5.594 3.605 1.00 92.00 81 GLY A O 1
ATOM 650 N N . VAL A 1 82 ? -0.934 4.775 1.610 1.00 93.31 82 VAL A N 1
ATOM 651 C CA . VAL A 1 82 ? -2.304 4.485 1.153 1.00 93.31 82 VAL A CA 1
ATOM 652 C C . VAL A 1 82 ? -2.979 3.398 2.014 1.00 93.31 82 VAL A C 1
ATOM 654 O O . VAL A 1 82 ? -4.061 3.666 2.538 1.00 93.31 82 VAL A O 1
ATOM 657 N N . PRO A 1 83 ? -2.375 2.214 2.255 1.00 91.94 83 PRO A N 1
ATOM 658 C CA . PRO A 1 83 ? -2.881 1.238 3.220 1.00 91.94 83 PRO A CA 1
ATOM 659 C C . PRO A 1 83 ? -3.101 1.807 4.624 1.00 91.94 83 PRO A C 1
ATOM 661 O O . PRO A 1 83 ? -4.144 1.541 5.215 1.00 91.94 83 PRO A O 1
ATOM 664 N N . PHE A 1 84 ? -2.179 2.619 5.154 1.00 93.56 84 PHE A N 1
ATOM 665 C CA . PHE A 1 84 ? -2.358 3.228 6.477 1.00 93.56 84 PHE A CA 1
ATOM 666 C C . PHE A 1 84 ? -3.528 4.210 6.520 1.00 93.56 84 PHE A C 1
ATOM 668 O O . PHE A 1 84 ? -4.289 4.206 7.487 1.00 93.56 84 PHE A O 1
ATOM 675 N N . LEU A 1 85 ? -3.715 5.007 5.467 1.00 94.50 85 LEU A N 1
ATOM 676 C CA . LEU A 1 85 ? -4.869 5.892 5.352 1.00 94.50 85 LEU A CA 1
ATOM 677 C C . LEU A 1 85 ? -6.176 5.088 5.338 1.00 94.50 85 LEU A C 1
ATOM 679 O O . LEU A 1 85 ? -7.102 5.406 6.079 1.00 94.50 85 LEU A O 1
ATOM 683 N N . ILE A 1 86 ? -6.240 4.013 4.549 1.00 92.38 86 ILE A N 1
ATOM 684 C CA . ILE A 1 86 ? -7.413 3.130 4.490 1.00 92.38 86 ILE A CA 1
ATOM 685 C C . ILE A 1 86 ? -7.668 2.475 5.855 1.00 92.38 86 ILE A C 1
ATOM 687 O O . ILE A 1 86 ? -8.805 2.462 6.328 1.00 92.38 86 ILE A O 1
ATOM 691 N N . ALA A 1 87 ? -6.623 1.980 6.521 1.00 92.69 87 ALA A N 1
ATOM 692 C CA . ALA A 1 87 ? -6.721 1.403 7.859 1.00 92.69 87 ALA A CA 1
ATOM 693 C C . ALA A 1 87 ? -7.291 2.404 8.874 1.00 92.69 87 ALA A C 1
ATOM 695 O O . ALA A 1 87 ? -8.174 2.060 9.662 1.00 92.69 87 ALA A O 1
ATOM 696 N N . TYR A 1 88 ? -6.825 3.654 8.817 1.00 93.81 88 TYR A N 1
ATOM 697 C CA . TYR A 1 88 ? -7.306 4.735 9.668 1.00 93.81 88 TYR A CA 1
ATOM 698 C C . TYR A 1 88 ? -8.790 5.043 9.428 1.00 93.81 88 TYR A C 1
ATOM 700 O O . TYR A 1 88 ? -9.551 5.165 10.388 1.00 93.81 88 TYR A O 1
ATOM 708 N N . LEU A 1 89 ? -9.233 5.085 8.167 1.00 92.31 89 LEU A N 1
ATOM 709 C CA . LEU A 1 89 ? -10.646 5.285 7.825 1.00 92.31 89 LEU A CA 1
ATOM 710 C C . LEU A 1 89 ? -11.539 4.159 8.369 1.00 92.31 89 LEU A C 1
ATOM 712 O O . LEU A 1 89 ? -12.576 4.436 8.971 1.00 92.31 89 LEU A O 1
ATOM 716 N N . PHE A 1 90 ? -11.126 2.895 8.225 1.00 90.94 90 PHE A N 1
ATOM 717 C CA . PHE A 1 90 ? -11.859 1.760 8.799 1.00 90.94 90 PHE A CA 1
ATOM 718 C C . PHE A 1 90 ? -11.924 1.811 10.327 1.00 90.94 90 PHE A C 1
ATOM 720 O O . PHE A 1 90 ? -12.950 1.469 10.915 1.00 90.94 90 PHE A O 1
ATOM 727 N N . TRP A 1 91 ? -10.849 2.255 10.977 1.00 90.31 91 TRP A N 1
ATOM 728 C CA . TRP A 1 91 ? -10.814 2.410 12.427 1.00 90.31 91 TRP A CA 1
ATOM 729 C C . TRP A 1 91 ? -11.752 3.515 12.927 1.00 90.31 91 TRP A C 1
ATOM 731 O O . TRP A 1 91 ? -12.456 3.311 13.918 1.00 90.31 91 TRP A O 1
ATOM 741 N N . LEU A 1 92 ? -11.805 4.661 12.238 1.00 90.69 92 LEU A N 1
ATOM 742 C CA . LEU A 1 92 ? -12.751 5.736 12.555 1.00 90.69 92 LEU A CA 1
ATOM 743 C C . LEU A 1 92 ? -14.203 5.274 12.406 1.00 90.69 92 LEU A C 1
ATOM 745 O O . LEU A 1 92 ? -15.015 5.525 13.296 1.00 90.69 92 LEU A O 1
ATOM 749 N N . ASN A 1 93 ? -14.511 4.560 11.320 1.00 87.75 93 ASN A N 1
ATOM 750 C CA . ASN A 1 93 ? -15.847 4.017 11.088 1.00 87.75 93 ASN A CA 1
ATOM 751 C C . ASN A 1 93 ? -16.263 3.045 12.209 1.00 87.75 93 ASN A C 1
ATOM 753 O O . ASN A 1 93 ? -17.338 3.178 12.795 1.00 87.75 93 ASN A O 1
ATOM 757 N N . TRP A 1 94 ? -15.347 2.155 12.607 1.00 86.25 94 TRP A N 1
ATOM 758 C CA . TRP A 1 94 ? -15.594 1.200 13.686 1.00 86.25 94 TRP A CA 1
ATOM 759 C C . TRP A 1 94 ? -15.854 1.878 15.039 1.00 86.25 94 TRP A C 1
ATOM 761 O O . TRP A 1 94 ? -16.711 1.426 15.806 1.00 86.25 94 TRP A O 1
ATOM 771 N N . LYS A 1 95 ? -15.147 2.977 15.334 1.00 81.88 95 LYS A N 1
ATOM 772 C CA . LYS A 1 95 ? -15.376 3.777 16.545 1.00 81.88 95 LYS A CA 1
ATOM 773 C C . LYS A 1 95 ? -16.750 4.442 16.549 1.00 81.88 95 LYS A C 1
ATOM 775 O O . LYS A 1 95 ? -17.441 4.347 17.559 1.00 81.88 95 LYS A O 1
ATOM 780 N N . GLY A 1 96 ? -17.163 5.049 15.435 1.00 77.56 96 GLY A N 1
ATOM 781 C CA . GLY A 1 96 ? -18.493 5.661 15.314 1.00 77.56 96 GLY A CA 1
ATOM 782 C C . GLY A 1 96 ? -19.618 4.650 15.554 1.00 77.56 96 GLY A C 1
ATOM 783 O O . GLY A 1 96 ? -20.512 4.886 16.355 1.00 77.56 96 GLY A O 1
ATOM 784 N N . LYS A 1 97 ? -19.503 3.458 14.963 1.00 67.38 97 LYS A N 1
ATOM 785 C CA . LYS A 1 97 ? -20.497 2.381 15.100 1.00 67.38 97 LYS A CA 1
ATOM 786 C C . LYS A 1 97 ? -20.479 1.654 16.446 1.00 67.38 97 LYS A C 1
ATOM 788 O O . LYS A 1 97 ? -21.400 0.905 16.771 1.00 67.38 97 LYS A O 1
ATOM 793 N N . SER A 1 98 ? -19.386 1.753 17.195 1.00 60.59 98 SER A N 1
ATOM 794 C CA . SER A 1 98 ? -19.353 1.264 18.577 1.00 60.59 98 SER A CA 1
ATOM 795 C C . SER A 1 98 ? -20.050 2.267 19.496 1.00 60.59 98 SER A C 1
ATOM 797 O O . SER A 1 98 ? -20.876 1.854 20.293 1.00 60.59 98 SER A O 1
ATOM 799 N N . SER A 1 99 ? -19.845 3.568 19.263 1.00 58.31 99 SER A N 1
ATOM 800 C CA . SER A 1 99 ? -20.517 4.632 20.014 1.00 58.31 99 SER A CA 1
ATOM 801 C C . SER A 1 99 ? -22.044 4.616 19.882 1.00 58.31 99 SER A C 1
ATOM 803 O O . SER A 1 99 ? -22.711 4.902 20.864 1.00 58.31 99 SER A O 1
ATOM 805 N N . ASP A 1 100 ? -22.602 4.290 18.710 1.00 59.28 100 ASP A N 1
ATOM 806 C CA . ASP A 1 100 ? -24.066 4.187 18.545 1.00 59.28 100 ASP A CA 1
ATOM 807 C C . ASP A 1 100 ? -24.661 2.984 19.293 1.00 59.28 100 ASP A C 1
ATOM 809 O O . ASP A 1 100 ? -25.768 3.067 19.815 1.00 59.28 100 ASP A O 1
ATOM 813 N N . ARG A 1 101 ? -23.921 1.870 19.387 1.00 57.09 101 ARG A N 1
ATOM 814 C CA . ARG A 1 101 ? -24.376 0.677 20.122 1.00 57.09 101 ARG A CA 1
ATOM 815 C C . ARG A 1 101 ? -24.411 0.896 21.632 1.00 57.09 101 ARG A C 1
ATOM 817 O O . ARG A 1 101 ? -25.269 0.324 22.284 1.00 57.09 101 ARG A O 1
ATOM 824 N N . ASP A 1 102 ? -23.532 1.746 22.155 1.00 58.38 102 ASP A N 1
ATOM 825 C CA . ASP A 1 102 ? -23.478 2.080 23.584 1.00 58.38 102 ASP A CA 1
ATOM 826 C C . ASP A 1 102 ? -24.586 3.072 24.016 1.00 58.38 102 ASP A C 1
ATOM 828 O O . ASP A 1 102 ? -24.753 3.315 25.207 1.00 58.38 102 ASP A O 1
ATOM 832 N N . ILE A 1 103 ? -25.323 3.680 23.072 1.00 60.22 103 ILE A N 1
ATOM 833 C CA . ILE A 1 103 ? -26.427 4.625 23.349 1.00 60.22 103 ILE A CA 1
ATOM 834 C C . ILE A 1 103 ? -27.799 3.917 23.348 1.00 60.22 103 ILE A C 1
ATOM 836 O O . ILE A 1 103 ? -28.758 4.441 23.914 1.00 60.22 103 ILE A O 1
ATOM 840 N N . GLU A 1 104 ? -27.908 2.742 22.720 1.00 54.94 104 GLU A N 1
ATOM 841 C CA . GLU A 1 104 ? -29.155 1.963 22.632 1.00 54.94 104 GLU A CA 1
ATOM 842 C C . GLU A 1 104 ? -29.335 0.915 23.755 1.00 54.94 104 GLU A C 1
ATOM 844 O O . GLU A 1 104 ? -30.430 0.356 23.868 1.00 54.94 104 GLU A O 1
ATOM 849 N N . GLU A 1 105 ? -28.311 0.657 24.582 1.00 49.03 105 GLU A N 1
ATOM 850 C CA . GLU A 1 105 ? -28.364 -0.218 25.778 1.00 49.03 105 GLU A CA 1
ATOM 851 C C . GLU A 1 105 ? -28.580 0.569 27.084 1.00 49.03 105 GLU A C 1
ATOM 853 O O . GLU A 1 105 ? -29.335 0.062 27.950 1.00 49.03 105 GLU A O 1
#

pLDDT: mean 85.81, std 10.48, range [49.03, 95.5]

Secondary structure (DSSP, 8-state):
-TGGGHHHH-SSHHHHHHHHHHHTHHHHHHHHHHHHHHHSHHHHHHHHHHHHHHHHHHHHHHHHHH---THHHHHIIIIIHHHHHHHHHHHHHHHHHHHHHTT--

Foldseek 3Di:
DQLCCQVVVDPDPVSNVVSNVVSCVVVVVVVVQVVVCVVVLLSLLVVLLVVLVVVLVVLVVVCVVPNDDPVSVVCSCPVSVVSNVRSVVSVVVVVVVVVVVVVVD

Sequence (105 aa):
MFSLDVFEGAANAKDVAIGLFMHNVPTFVLLLILIIAWKKEIVGAVFFALAGLFYIGFVLWNMISTGFEWYYLAWILQISGVPFLIAYLFWLNWKGKSSDRDIEE

Radius of gyration: 19.12 Å; chains: 1; bounding box: 52×22×57 Å